Protein AF-A0A7W2Q0W7-F1 (afdb_monomer)

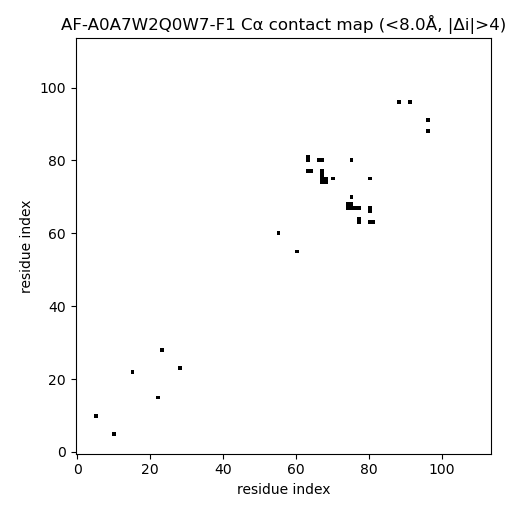Secondary structure (DSSP, 8-state):
---TT--HHHHHHHHHHH-HHHHHHHT--------------------PPPP------HHHHHHHHHHHT--SSS---HHHHHHHHHHHHHHS-HHHHHHHHHHHHHHHHHTT--

Sequence (114 aa):
MALKGLDANSVAARSNAQNPELNAFIGGAAVQGKAPAKKAGRKPNDVKPTKTTFSLTDTVNKDIDRLSLAPRSFKATRSDIVRAGVAVLKAMPEQELVKLLAQIVGADNESDLS

Structure (mmCIF, N/CA/C/O backbone):
data_AF-A0A7W2Q0W7-F1
#
_entry.id   AF-A0A7W2Q0W7-F1
#
loop_
_atom_site.group_PDB
_atom_site.id
_atom_site.type_symbol
_atom_site.label_atom_id
_atom_site.label_alt_id
_atom_site.label_comp_id
_atom_site.label_asym_id
_atom_site.label_entity_id
_atom_site.label_seq_id
_atom_site.pdbx_PDB_ins_code
_atom_site.Cartn_x
_atom_site.Cartn_y
_atom_site.Cartn_z
_atom_site.occupancy
_atom_site.B_iso_or_equiv
_atom_site.auth_seq_id
_atom_site.auth_comp_id
_atom_site.auth_asym_id
_atom_site.auth_atom_id
_atom_site.pdbx_PDB_model_num
ATOM 1 N N . MET A 1 1 ? 51.099 24.405 -43.687 1.00 49.25 1 MET A N 1
ATOM 2 C CA . MET A 1 1 ? 50.302 23.978 -44.857 1.00 49.25 1 MET A CA 1
ATOM 3 C C . MET A 1 1 ? 48.870 23.769 -44.390 1.00 49.25 1 MET A C 1
ATOM 5 O O . MET A 1 1 ? 48.648 22.872 -43.592 1.00 49.25 1 MET A O 1
ATOM 9 N N . ALA A 1 2 ? 47.930 24.634 -44.778 1.00 55.25 2 ALA A N 1
ATOM 10 C CA . ALA A 1 2 ? 46.519 24.491 -44.412 1.00 55.25 2 ALA A CA 1
ATOM 11 C C . ALA A 1 2 ? 45.755 23.854 -45.583 1.00 55.25 2 ALA A C 1
ATOM 13 O O . ALA A 1 2 ? 45.848 24.342 -46.710 1.00 55.25 2 ALA A O 1
ATOM 14 N N . LEU A 1 3 ? 45.033 22.760 -45.320 1.00 60.34 3 LEU A N 1
ATOM 15 C CA . LEU A 1 3 ? 44.187 22.057 -46.289 1.00 60.34 3 LEU A CA 1
ATOM 16 C C . LEU A 1 3 ? 42.969 22.927 -46.631 1.00 60.34 3 LEU A C 1
ATOM 18 O O . LEU A 1 3 ? 41.932 22.874 -45.974 1.00 60.34 3 LEU A O 1
ATOM 22 N N . LYS A 1 4 ? 43.117 23.775 -47.648 1.00 61.88 4 LYS A N 1
ATOM 23 C CA . LYS A 1 4 ? 42.044 24.619 -48.171 1.00 61.88 4 LYS A CA 1
ATOM 24 C C . LYS A 1 4 ? 41.193 23.784 -49.130 1.00 61.88 4 LYS A C 1
ATOM 26 O O . LYS A 1 4 ? 41.629 23.512 -50.242 1.00 61.88 4 LYS A O 1
ATOM 31 N N . GLY A 1 5 ? 40.013 23.352 -48.681 1.00 61.56 5 GLY A N 1
ATOM 32 C CA . GLY A 1 5 ? 39.061 22.629 -49.539 1.00 61.56 5 GLY A CA 1
ATOM 33 C C . GLY A 1 5 ? 38.127 21.617 -48.870 1.00 61.56 5 GLY A C 1
ATOM 34 O O . GLY A 1 5 ? 37.512 20.840 -49.590 1.00 61.56 5 GLY A O 1
ATOM 35 N N . LEU A 1 6 ? 38.021 21.584 -47.537 1.00 62.66 6 LEU A N 1
ATOM 36 C CA . LEU A 1 6 ? 37.049 20.736 -46.836 1.00 62.66 6 LEU A CA 1
ATOM 37 C C . LEU A 1 6 ? 35.975 21.607 -46.167 1.00 62.66 6 LEU A C 1
ATOM 39 O O . LEU A 1 6 ? 35.971 21.813 -44.957 1.00 62.66 6 LEU A O 1
ATOM 43 N N . ASP A 1 7 ? 35.102 22.200 -46.972 1.00 70.31 7 ASP A N 1
ATOM 44 C CA . ASP A 1 7 ? 33.894 22.867 -46.490 1.00 70.31 7 ASP A CA 1
ATOM 45 C C . ASP A 1 7 ? 32.762 21.842 -46.287 1.00 70.31 7 ASP A C 1
ATOM 47 O O . ASP A 1 7 ? 32.639 20.862 -47.019 1.00 70.31 7 ASP A O 1
ATOM 51 N N . ALA A 1 8 ? 31.909 22.051 -45.280 1.00 63.16 8 ALA A N 1
ATOM 52 C CA . ALA A 1 8 ? 30.823 21.121 -44.942 1.00 63.16 8 ALA A CA 1
ATOM 53 C C . ALA A 1 8 ? 29.859 20.858 -46.119 1.00 63.16 8 ALA A C 1
ATOM 55 O O . ALA A 1 8 ? 29.266 19.782 -46.209 1.00 63.16 8 ALA A O 1
ATOM 56 N N . ASN A 1 9 ? 29.752 21.811 -47.051 1.00 63.34 9 ASN A N 1
ATOM 57 C CA . ASN A 1 9 ? 28.930 21.692 -48.250 1.00 63.34 9 ASN A CA 1
ATOM 58 C C . ASN A 1 9 ? 29.508 20.694 -49.265 1.00 63.34 9 ASN A C 1
ATOM 60 O O . ASN A 1 9 ? 28.753 19.914 -49.844 1.00 63.34 9 ASN A O 1
ATOM 64 N N . SER A 1 10 ? 30.831 20.652 -49.456 1.00 65.19 10 SER A N 1
ATOM 65 C CA . SER A 1 10 ? 31.463 19.670 -50.348 1.00 65.19 10 SER A CA 1
ATOM 66 C C . SER A 1 10 ? 31.450 18.246 -49.780 1.00 65.19 10 SER A C 1
ATOM 68 O O . SER A 1 10 ? 31.353 17.280 -50.542 1.00 65.19 10 SER A O 1
ATOM 70 N N . VAL A 1 11 ? 31.456 18.095 -48.450 1.00 63.62 11 VAL A N 1
ATOM 71 C CA . VAL A 1 11 ? 31.266 16.797 -47.777 1.00 63.62 11 VAL A CA 1
ATOM 72 C C . VAL A 1 11 ? 29.824 16.298 -47.940 1.00 63.62 11 VAL A C 1
ATOM 74 O O . VAL A 1 11 ? 29.620 15.139 -48.302 1.00 63.62 11 VAL A O 1
ATOM 77 N N . ALA A 1 12 ? 28.831 17.174 -47.759 1.00 60.94 12 ALA A N 1
ATOM 78 C CA . ALA A 1 12 ? 27.416 16.844 -47.945 1.00 60.94 12 ALA A CA 1
ATOM 79 C C . ALA A 1 12 ? 27.055 16.537 -49.412 1.00 60.94 12 ALA A C 1
ATOM 81 O O . ALA A 1 12 ? 26.233 15.665 -49.685 1.00 60.94 12 ALA A O 1
ATOM 82 N N . ALA A 1 13 ? 27.693 17.208 -50.377 1.00 60.06 13 ALA A N 1
ATOM 83 C CA . ALA A 1 13 ? 27.487 16.931 -51.799 1.00 60.06 13 ALA A CA 1
ATOM 84 C C . ALA A 1 13 ? 28.052 15.560 -52.223 1.00 60.06 13 ALA A C 1
ATOM 86 O O . ALA A 1 13 ? 27.454 14.879 -53.056 1.00 60.06 13 ALA A O 1
ATOM 87 N N . ARG A 1 14 ? 29.177 15.122 -51.632 1.00 60.66 14 ARG A N 1
ATOM 88 C CA . ARG A 1 14 ? 29.773 13.801 -51.908 1.00 60.66 14 ARG A CA 1
ATOM 89 C C . ARG A 1 14 ? 28.957 12.648 -51.326 1.00 60.66 14 ARG A C 1
ATOM 91 O O . ARG A 1 14 ? 28.828 11.623 -51.990 1.00 60.66 14 ARG A O 1
ATOM 98 N N . SER A 1 15 ? 28.385 12.804 -50.130 1.00 58.97 15 SER A N 1
ATOM 99 C CA . SER A 1 15 ? 27.567 11.752 -49.508 1.00 58.97 15 SER A CA 1
ATOM 100 C C . SER A 1 15 ? 26.238 11.529 -50.234 1.00 58.97 15 SER A C 1
ATOM 102 O O . SER A 1 15 ? 25.784 10.392 -50.332 1.00 58.97 15 SER A O 1
ATOM 104 N N . ASN A 1 16 ? 25.647 12.582 -50.804 1.00 54.94 16 ASN A N 1
ATOM 105 C CA . ASN A 1 16 ? 24.336 12.493 -51.449 1.00 54.94 16 ASN A CA 1
ATOM 106 C C . ASN A 1 16 ? 24.375 11.895 -52.869 1.00 54.94 16 ASN A C 1
ATOM 108 O O . ASN A 1 16 ? 23.353 11.433 -53.368 1.00 54.94 16 ASN A O 1
ATOM 112 N N . ALA A 1 17 ? 25.540 11.896 -53.526 1.00 56.97 17 ALA A N 1
ATOM 113 C CA . ALA A 1 17 ? 25.678 11.465 -54.919 1.00 56.97 17 ALA A CA 1
ATOM 114 C C . ALA A 1 17 ? 26.033 9.978 -55.099 1.00 56.97 17 ALA A C 1
ATOM 116 O O . ALA A 1 17 ? 25.932 9.477 -56.216 1.00 56.97 17 ALA A O 1
ATOM 117 N N . GLN A 1 18 ? 26.481 9.271 -54.051 1.00 59.59 18 GLN A N 1
ATOM 118 C CA . GLN A 1 18 ? 27.183 7.996 -54.253 1.00 59.59 18 GLN A CA 1
ATOM 119 C C . GLN A 1 18 ? 26.438 6.719 -53.872 1.00 59.59 18 GLN A C 1
ATOM 121 O O . GLN A 1 18 ? 26.832 5.683 -54.388 1.00 59.59 18 GLN A O 1
ATOM 126 N N . ASN A 1 19 ? 25.377 6.726 -53.056 1.00 60.81 19 ASN A N 1
ATOM 127 C CA . ASN A 1 19 ? 24.669 5.476 -52.740 1.00 60.81 19 ASN A CA 1
ATOM 128 C C . ASN A 1 19 ? 23.194 5.707 -52.368 1.00 60.81 19 ASN A C 1
ATOM 130 O O . ASN A 1 19 ? 22.907 6.088 -51.230 1.00 60.81 19 ASN A O 1
ATOM 134 N N . PRO A 1 20 ? 22.238 5.422 -53.273 1.00 64.88 20 PRO A N 1
ATOM 135 C CA . PRO A 1 20 ? 20.812 5.521 -52.957 1.00 64.88 20 PRO A CA 1
ATOM 136 C C . PRO A 1 20 ? 20.389 4.551 -51.837 1.00 64.88 20 PRO A C 1
ATOM 138 O O . PRO A 1 20 ? 19.464 4.850 -51.083 1.00 64.88 20 PRO A O 1
ATOM 141 N N . GLU A 1 21 ? 21.104 3.435 -51.663 1.00 66.75 21 GLU A N 1
ATOM 142 C CA . GLU A 1 21 ? 20.853 2.462 -50.590 1.00 66.75 21 GLU A CA 1
ATOM 143 C C . GLU A 1 21 ? 21.203 2.996 -49.190 1.00 66.75 21 GLU A C 1
ATOM 145 O O . GLU A 1 21 ? 20.499 2.704 -48.223 1.00 66.75 21 GLU A O 1
ATOM 150 N N . LEU A 1 22 ? 22.238 3.837 -49.062 1.00 61.94 22 LEU A N 1
ATOM 151 C CA . LEU A 1 22 ? 22.626 4.425 -47.772 1.00 61.94 22 LEU A CA 1
ATOM 152 C C . LEU A 1 22 ? 21.608 5.463 -47.294 1.00 61.94 22 LEU A C 1
ATOM 154 O O . LEU A 1 22 ? 21.294 5.512 -46.107 1.00 61.94 22 LEU A O 1
ATOM 158 N N . ASN A 1 23 ? 21.036 6.244 -48.213 1.00 65.06 23 ASN A N 1
ATOM 159 C CA . ASN A 1 23 ? 19.972 7.191 -47.878 1.00 65.06 23 ASN A CA 1
ATOM 160 C C . ASN A 1 23 ? 18.687 6.470 -47.437 1.00 65.06 23 ASN A C 1
ATOM 162 O O . ASN A 1 23 ? 18.018 6.927 -46.510 1.00 65.06 23 ASN A O 1
ATOM 166 N N . ALA A 1 24 ? 18.375 5.313 -48.031 1.00 69.81 24 ALA A N 1
ATOM 167 C CA . ALA A 1 24 ? 17.260 4.469 -47.599 1.00 69.81 24 ALA A CA 1
ATOM 168 C C . ALA A 1 24 ? 17.500 3.821 -46.219 1.00 69.81 24 ALA A C 1
ATOM 170 O O . ALA A 1 24 ? 16.558 3.656 -45.443 1.00 69.81 24 ALA A O 1
ATOM 171 N N . PHE A 1 25 ? 18.754 3.493 -45.888 1.00 64.38 25 PHE A N 1
ATOM 172 C CA . PHE A 1 25 ? 19.139 2.976 -44.572 1.00 64.38 25 PHE A CA 1
ATOM 173 C C . PHE A 1 25 ? 19.091 4.058 -43.478 1.00 64.38 25 PHE A C 1
ATOM 175 O O . PHE A 1 25 ? 18.481 3.847 -42.431 1.00 64.38 25 PHE A O 1
ATOM 182 N N . ILE A 1 26 ? 19.676 5.237 -43.728 1.00 69.00 26 ILE A N 1
ATOM 183 C CA . ILE A 1 26 ? 19.711 6.361 -42.771 1.00 69.00 26 ILE A CA 1
ATOM 184 C C . ILE A 1 26 ? 18.311 6.948 -42.546 1.00 69.00 26 ILE A C 1
ATOM 186 O O . ILE A 1 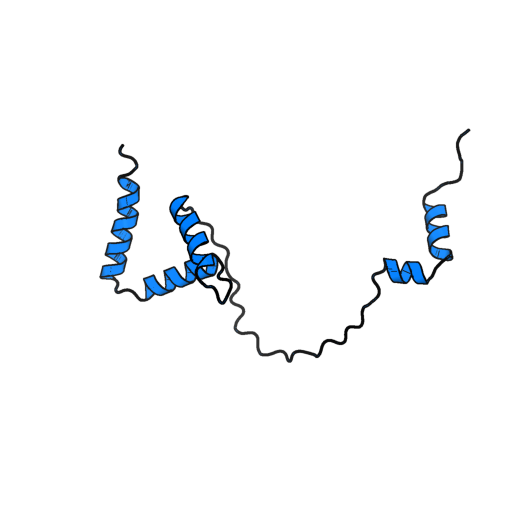26 ? 17.978 7.334 -41.428 1.00 69.00 26 ILE A O 1
ATOM 190 N N . GLY A 1 27 ? 17.470 6.973 -43.583 1.00 69.62 27 GLY A N 1
ATOM 191 C CA . GLY A 1 27 ? 16.091 7.462 -43.508 1.00 69.62 27 GLY A CA 1
ATOM 192 C C . GLY A 1 27 ? 15.131 6.571 -42.716 1.00 69.62 27 GLY A C 1
ATOM 193 O O . GLY A 1 27 ? 13.955 6.910 -42.619 1.00 69.62 27 GLY A O 1
ATOM 194 N N . GLY A 1 28 ? 15.610 5.453 -42.158 1.00 60.38 28 GLY A N 1
ATOM 195 C CA . GLY A 1 28 ? 14.774 4.472 -41.481 1.00 60.38 28 GLY A CA 1
ATOM 196 C C . GLY A 1 28 ? 13.849 3.797 -42.485 1.00 60.38 28 GLY A C 1
ATOM 197 O O . GLY A 1 28 ? 12.711 4.221 -42.677 1.00 60.38 28 GLY A O 1
ATOM 198 N N . ALA A 1 29 ? 14.344 2.747 -43.142 1.00 57.34 29 ALA A N 1
ATOM 199 C CA . ALA A 1 29 ? 13.557 1.932 -44.059 1.00 57.34 29 ALA A CA 1
ATOM 200 C C . ALA A 1 29 ? 12.164 1.633 -43.472 1.00 57.34 29 ALA A C 1
ATOM 202 O O . ALA A 1 29 ? 12.040 1.127 -42.354 1.00 57.34 29 ALA A O 1
ATOM 203 N N . ALA A 1 30 ? 11.109 1.955 -44.228 1.00 60.06 30 ALA A N 1
ATOM 204 C CA . ALA A 1 30 ? 9.739 1.656 -43.845 1.00 60.06 30 ALA A CA 1
ATOM 205 C C . ALA A 1 30 ? 9.557 0.134 -43.812 1.00 60.06 30 ALA A C 1
ATOM 207 O O . ALA A 1 30 ? 9.294 -0.502 -44.833 1.00 60.06 30 ALA A O 1
ATOM 208 N N . VAL A 1 31 ? 9.715 -0.461 -42.630 1.00 60.78 31 VAL A N 1
ATOM 209 C CA . VAL A 1 31 ? 9.393 -1.865 -42.392 1.00 60.78 31 VAL A CA 1
ATOM 210 C C . VAL A 1 31 ? 7.884 -1.999 -42.571 1.00 60.78 31 VAL A C 1
ATOM 212 O O . VAL A 1 31 ? 7.107 -1.694 -41.666 1.00 60.78 31 VAL A O 1
ATOM 215 N N . GLN A 1 32 ? 7.452 -2.422 -43.760 1.00 56.03 32 GLN A N 1
ATOM 216 C CA . GLN A 1 32 ? 6.063 -2.783 -44.036 1.00 56.03 32 GLN A CA 1
ATOM 217 C C . GLN A 1 32 ? 5.722 -4.092 -43.309 1.00 56.03 32 GLN A C 1
ATOM 219 O O . GLN A 1 32 ? 5.513 -5.144 -43.907 1.00 56.03 32 GLN A O 1
ATOM 224 N N . GLY A 1 33 ? 5.654 -4.029 -41.982 1.00 51.03 33 GLY A N 1
ATOM 225 C CA . GLY A 1 33 ? 4.987 -5.028 -41.166 1.00 51.03 33 GLY A CA 1
ATOM 226 C C . GLY A 1 33 ? 3.486 -4.792 -41.259 1.00 51.03 33 GLY A C 1
ATOM 227 O O . GLY A 1 33 ? 2.943 -3.940 -40.558 1.00 51.03 33 GLY A O 1
ATOM 228 N N . LYS A 1 34 ? 2.797 -5.528 -42.134 1.00 50.06 34 LYS A N 1
ATOM 229 C CA . LYS A 1 34 ? 1.330 -5.535 -42.209 1.00 50.06 34 LYS A CA 1
ATOM 230 C C . LYS A 1 34 ? 0.763 -6.177 -40.935 1.00 50.06 34 LYS A C 1
ATOM 232 O O . LYS A 1 34 ? 0.479 -7.370 -40.905 1.00 50.06 34 LYS A O 1
ATOM 237 N N . ALA A 1 35 ? 0.614 -5.395 -39.869 1.00 58.25 35 ALA A N 1
ATOM 238 C CA . ALA A 1 35 ? -0.116 -5.819 -38.680 1.00 58.25 35 ALA A CA 1
ATOM 239 C C . ALA A 1 35 ? -1.630 -5.819 -38.981 1.00 58.25 35 ALA A C 1
ATOM 241 O O . ALA A 1 35 ? -2.129 -4.862 -39.583 1.00 58.25 35 ALA A O 1
ATOM 242 N N . PRO A 1 36 ? -2.389 -6.860 -38.591 1.00 51.38 36 PRO A N 1
ATOM 243 C CA . PRO A 1 36 ? -3.826 -6.894 -38.827 1.00 51.38 36 PRO A CA 1
ATOM 244 C C . PRO A 1 36 ? -4.519 -5.784 -38.029 1.00 51.38 36 PRO A C 1
ATOM 246 O O . PRO A 1 36 ? -4.271 -5.599 -36.835 1.00 51.38 36 PRO A O 1
ATOM 249 N N . ALA A 1 37 ? -5.402 -5.048 -38.704 1.00 57.62 37 ALA A N 1
ATOM 250 C CA . ALA A 1 37 ? -6.195 -3.976 -38.123 1.00 57.62 37 ALA A CA 1
ATOM 251 C C . ALA A 1 37 ? -7.037 -4.506 -36.950 1.00 57.62 37 ALA A C 1
ATOM 253 O O . ALA A 1 37 ? -8.025 -5.220 -37.139 1.00 57.62 37 ALA A O 1
ATOM 254 N N . LYS A 1 38 ? -6.654 -4.151 -35.718 1.00 56.66 38 LYS A N 1
ATOM 255 C CA . LYS A 1 38 ? -7.498 -4.376 -34.544 1.00 56.66 38 LYS A CA 1
ATOM 256 C C . LYS A 1 38 ? -8.717 -3.464 -34.668 1.00 56.66 38 LYS A C 1
ATOM 258 O O . LYS A 1 38 ? -8.587 -2.242 -34.653 1.00 56.66 38 LYS A O 1
ATOM 263 N N . LYS A 1 39 ? -9.896 -4.075 -34.820 1.00 54.19 39 LYS A N 1
ATOM 264 C CA . LYS A 1 39 ? -11.198 -3.399 -34.813 1.00 54.19 39 LYS A CA 1
ATOM 265 C C . LYS A 1 39 ? -11.273 -2.484 -33.589 1.00 54.19 39 LYS A C 1
ATOM 267 O O . LYS A 1 39 ? -11.059 -2.942 -32.467 1.00 54.19 39 LYS A O 1
ATOM 272 N N . ALA A 1 40 ? -11.552 -1.204 -33.819 1.00 57.12 40 ALA A N 1
ATOM 273 C CA . ALA A 1 40 ? -11.723 -0.202 -32.777 1.00 57.12 40 ALA A CA 1
ATOM 274 C C . ALA A 1 40 ? -12.977 -0.529 -31.952 1.00 57.12 40 ALA A C 1
ATOM 276 O O . ALA A 1 40 ? -14.082 -0.086 -32.257 1.00 57.12 40 ALA A O 1
ATOM 277 N N . GLY A 1 41 ? -12.807 -1.351 -30.916 1.00 56.62 41 GLY A N 1
ATOM 278 C CA . GLY A 1 41 ? -13.782 -1.472 -29.844 1.00 56.62 41 GLY A CA 1
ATOM 279 C C . GLY A 1 41 ? -13.943 -0.110 -29.174 1.00 56.62 41 GLY A C 1
ATOM 280 O O . GLY A 1 41 ? -12.957 0.578 -28.909 1.00 56.62 41 GLY A O 1
ATOM 281 N N . ARG A 1 42 ? -15.197 0.291 -28.955 1.00 57.97 42 ARG A N 1
ATOM 282 C CA . ARG A 1 42 ? -15.610 1.494 -28.225 1.00 57.97 42 ARG A CA 1
ATOM 283 C C . ARG A 1 42 ? -14.708 1.699 -27.005 1.00 57.97 42 ARG A C 1
ATOM 285 O O . ARG A 1 42 ? -14.705 0.857 -26.109 1.00 57.97 42 ARG A O 1
ATOM 292 N N . LYS A 1 43 ? -13.937 2.793 -26.986 1.00 60.62 43 LYS A N 1
ATOM 293 C CA . LYS A 1 43 ? -13.099 3.138 -25.834 1.00 60.62 43 LYS A CA 1
ATOM 294 C C . LYS A 1 43 ? -14.025 3.273 -24.617 1.00 60.62 43 LYS A C 1
ATOM 296 O O . LYS A 1 43 ? -14.951 4.086 -24.689 1.00 60.62 43 LYS A O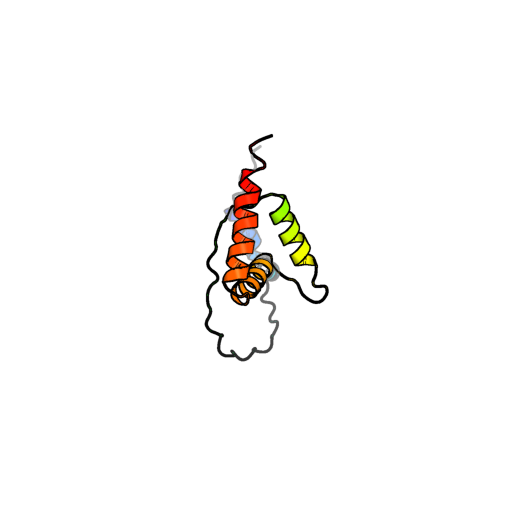 1
ATOM 301 N N . PRO A 1 44 ? -13.858 2.479 -23.544 1.00 60.19 44 PRO A N 1
ATOM 302 C CA . PRO A 1 44 ? -14.548 2.771 -22.295 1.00 60.19 44 PRO A CA 1
ATOM 303 C C . PRO A 1 44 ? -14.152 4.193 -21.888 1.00 60.19 44 PRO A C 1
ATOM 305 O O . PRO A 1 44 ? -13.005 4.571 -22.121 1.00 60.19 44 PRO A O 1
ATOM 308 N N . ASN A 1 45 ? -15.112 4.981 -21.386 1.00 59.97 45 ASN A N 1
ATOM 309 C CA . ASN A 1 45 ? -14.920 6.377 -20.976 1.00 59.97 45 ASN A CA 1
ATOM 310 C C . ASN A 1 45 ? -13.515 6.576 -20.400 1.00 59.97 45 ASN A C 1
ATOM 312 O O . ASN A 1 45 ? -13.187 6.008 -19.358 1.00 59.97 45 ASN A O 1
ATOM 316 N N . ASP A 1 46 ? -12.688 7.321 -21.132 1.00 61.88 46 ASP A N 1
ATOM 317 C CA . ASP A 1 46 ? -11.264 7.516 -20.867 1.00 61.88 46 ASP A CA 1
ATOM 318 C C . ASP A 1 46 ? -11.147 8.471 -19.666 1.00 61.88 46 ASP A C 1
ATOM 320 O O . ASP A 1 46 ? -10.882 9.667 -19.804 1.00 61.88 46 ASP A O 1
ATOM 324 N N . VAL A 1 47 ? -11.482 7.976 -18.468 1.00 75.56 47 VAL A N 1
ATOM 325 C CA . VAL A 1 47 ? -11.306 8.713 -17.217 1.00 75.56 47 VAL A CA 1
ATOM 326 C C . VAL A 1 47 ? -9.804 8.827 -17.014 1.00 75.56 47 VAL A C 1
ATOM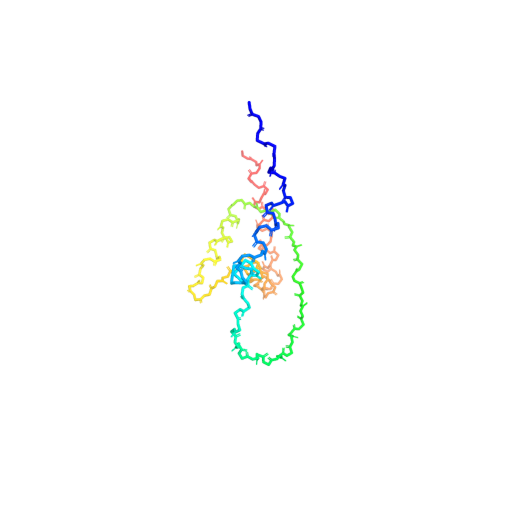 328 O O . VAL A 1 47 ? -9.154 7.917 -16.495 1.00 75.56 47 VAL A O 1
ATOM 331 N N . LYS A 1 48 ? -9.239 9.938 -17.494 1.00 82.75 48 LYS A N 1
ATOM 332 C CA . LYS A 1 48 ? -7.820 10.231 -17.327 1.00 82.75 48 LYS A CA 1
ATOM 333 C C . LYS A 1 48 ? -7.495 10.234 -15.833 1.00 82.75 48 LYS A C 1
ATOM 335 O O . LYS A 1 48 ? -8.135 10.974 -15.085 1.00 82.75 48 LYS A O 1
ATOM 340 N N . PRO A 1 49 ? -6.507 9.444 -15.387 1.00 80.12 49 PRO A N 1
ATOM 341 C CA . PRO A 1 49 ? -6.094 9.468 -13.997 1.00 80.12 49 PRO A CA 1
ATOM 342 C C . PRO A 1 49 ? -5.478 10.833 -13.674 1.00 80.12 49 PRO A C 1
ATOM 344 O O . PRO A 1 49 ? -4.520 11.266 -14.320 1.00 80.12 49 PRO A O 1
ATOM 347 N N . THR A 1 50 ? -6.022 11.505 -12.663 1.00 89.62 50 THR A N 1
ATOM 348 C CA . THR A 1 50 ? -5.413 12.707 -12.088 1.00 89.62 50 THR A CA 1
ATOM 349 C C . THR A 1 50 ? -4.206 12.297 -11.251 1.00 89.62 50 THR A C 1
ATOM 351 O O . THR A 1 50 ? -4.274 11.348 -10.471 1.00 89.62 50 THR A O 1
ATOM 354 N N . LYS A 1 51 ? -3.083 13.003 -11.418 1.00 89.12 51 LYS A N 1
ATOM 355 C CA . LYS A 1 51 ? -1.898 12.805 -10.580 1.00 89.12 51 LYS A CA 1
ATOM 356 C C . LYS A 1 51 ? -2.117 13.509 -9.244 1.00 89.12 51 LYS A C 1
ATOM 358 O O . LYS A 1 51 ? -2.382 14.707 -9.230 1.00 89.12 51 LYS A O 1
ATOM 363 N N . THR A 1 52 ? -1.964 12.776 -8.149 1.00 88.88 52 THR A N 1
ATOM 364 C CA . THR A 1 52 ? -2.066 13.307 -6.786 1.00 88.88 52 THR A CA 1
ATOM 365 C C . THR A 1 52 ? -0.755 13.052 -6.055 1.00 88.88 52 THR A C 1
ATOM 367 O O . THR A 1 52 ? -0.182 11.970 -6.173 1.00 88.88 52 THR A O 1
ATOM 370 N N . THR A 1 53 ? -0.282 14.049 -5.312 1.00 91.50 53 THR A N 1
ATOM 371 C CA . THR A 1 53 ? 0.914 13.971 -4.465 1.00 91.50 53 THR A CA 1
ATOM 372 C C . THR A 1 53 ? 0.499 14.036 -3.003 1.00 91.50 53 THR A C 1
ATOM 374 O O . THR A 1 53 ? -0.297 14.897 -2.635 1.00 91.50 53 THR A O 1
ATOM 377 N N . PHE A 1 54 ? 1.040 13.146 -2.178 1.00 90.31 54 PHE A N 1
ATOM 378 C CA . PHE A 1 54 ? 0.840 13.140 -0.733 1.00 90.31 54 PHE A CA 1
ATOM 379 C C . PHE A 1 54 ? 2.110 12.640 -0.051 1.00 90.31 54 PHE A C 1
ATOM 381 O O . PHE A 1 54 ? 2.897 11.902 -0.648 1.00 90.31 54 PHE A O 1
ATOM 388 N N . SER A 1 55 ? 2.311 13.079 1.184 1.00 91.62 55 SER A N 1
ATOM 389 C CA . SER A 1 55 ? 3.443 12.661 2.001 1.00 91.62 55 SER A CA 1
ATOM 390 C C . SER A 1 55 ? 3.126 11.338 2.686 1.00 91.62 55 SER A C 1
ATOM 392 O O . SER A 1 55 ? 1.997 11.107 3.112 1.00 91.62 55 SER A O 1
ATOM 394 N N . LEU A 1 56 ? 4.131 10.474 2.778 1.00 91.06 56 LEU A N 1
ATOM 395 C CA . LEU A 1 56 ? 4.065 9.183 3.450 1.00 91.06 56 LEU A CA 1
ATOM 396 C C . LEU A 1 56 ? 5.328 8.990 4.278 1.00 91.06 56 LEU A C 1
ATOM 398 O O . LEU A 1 56 ? 6.406 9.429 3.871 1.00 91.06 56 LEU A O 1
ATOM 402 N N . THR A 1 57 ? 5.205 8.271 5.388 1.00 93.31 57 THR A N 1
ATOM 403 C CA . THR A 1 57 ? 6.364 7.749 6.110 1.00 93.31 57 THR A CA 1
ATOM 404 C C . THR A 1 57 ? 7.113 6.726 5.245 1.00 93.31 57 THR A C 1
ATOM 406 O O . THR A 1 57 ? 6.549 6.093 4.344 1.00 93.31 57 THR A O 1
ATOM 409 N N . ASP A 1 58 ? 8.414 6.556 5.498 1.00 93.31 58 ASP A N 1
ATOM 410 C CA . ASP A 1 58 ? 9.254 5.611 4.746 1.00 93.31 58 ASP A CA 1
ATOM 411 C C . ASP A 1 58 ? 8.764 4.158 4.895 1.00 93.31 58 ASP A C 1
ATOM 413 O O . ASP A 1 58 ? 8.807 3.368 3.951 1.00 93.31 58 ASP A O 1
ATOM 417 N N . THR A 1 59 ? 8.214 3.818 6.064 1.00 94.12 59 THR A N 1
ATOM 418 C CA . THR A 1 59 ? 7.611 2.508 6.339 1.00 94.12 59 THR A CA 1
ATOM 419 C C . THR A 1 59 ? 6.425 2.236 5.415 1.00 94.12 59 THR A C 1
ATOM 421 O O . THR A 1 59 ? 6.438 1.246 4.682 1.00 94.12 59 THR A O 1
ATOM 424 N N . VAL A 1 60 ? 5.459 3.158 5.349 1.00 94.44 60 VAL A N 1
ATOM 425 C CA . VAL A 1 60 ? 4.272 3.019 4.490 1.00 94.44 60 VAL A CA 1
ATOM 426 C C . VAL A 1 60 ? 4.657 2.989 3.009 1.00 94.44 60 VAL A C 1
ATOM 428 O O . VAL A 1 60 ? 4.092 2.213 2.237 1.00 94.44 60 VAL A O 1
ATOM 431 N N . ASN A 1 61 ? 5.659 3.771 2.596 1.00 94.69 61 ASN A N 1
ATOM 432 C CA . ASN A 1 61 ? 6.180 3.716 1.229 1.00 94.69 61 ASN A CA 1
ATOM 433 C C . ASN A 1 61 ? 6.704 2.321 0.858 1.00 94.69 61 ASN A C 1
ATOM 435 O O . ASN A 1 61 ? 6.333 1.790 -0.192 1.00 94.69 61 ASN A O 1
ATOM 439 N N . LYS A 1 62 ? 7.523 1.713 1.724 1.00 96.38 62 LYS A N 1
ATOM 440 C CA . LYS A 1 62 ? 8.060 0.360 1.510 1.00 96.38 62 LYS A CA 1
ATOM 441 C C . LYS A 1 62 ? 6.964 -0.697 1.503 1.00 96.38 62 LYS A C 1
ATOM 443 O O . LYS A 1 62 ? 7.041 -1.641 0.717 1.00 96.38 62 LYS A O 1
ATOM 448 N N . ASP A 1 63 ? 5.943 -0.548 2.339 1.00 96.31 63 ASP A N 1
ATOM 449 C CA . ASP A 1 63 ? 4.832 -1.496 2.382 1.00 96.31 63 ASP A CA 1
ATOM 450 C C . ASP A 1 63 ? 3.977 -1.433 1.112 1.00 96.31 63 ASP A C 1
ATOM 452 O O . ASP A 1 63 ? 3.623 -2.480 0.568 1.00 96.31 63 ASP A O 1
ATOM 456 N N . ILE A 1 64 ? 3.742 -0.242 0.548 1.00 96.19 64 ILE A N 1
ATOM 457 C CA . ILE A 1 64 ? 3.101 -0.106 -0.772 1.00 96.19 64 ILE A CA 1
ATOM 458 C C . ILE A 1 64 ? 3.920 -0.826 -1.852 1.00 96.19 64 ILE A C 1
ATOM 460 O O . ILE A 1 64 ? 3.354 -1.548 -2.679 1.00 96.19 64 ILE A O 1
ATOM 464 N N . ASP A 1 65 ? 5.243 -0.657 -1.848 1.00 94.75 65 ASP A N 1
ATOM 465 C CA . ASP A 1 65 ? 6.115 -1.307 -2.828 1.00 94.75 65 ASP A CA 1
ATOM 466 C C . ASP A 1 65 ? 6.092 -2.838 -2.664 1.00 94.75 65 ASP A C 1
ATOM 468 O O . ASP A 1 65 ? 5.957 -3.560 -3.653 1.00 94.75 65 ASP A O 1
ATOM 472 N N . ARG A 1 66 ? 6.108 -3.356 -1.430 1.00 96.06 66 ARG A N 1
ATOM 473 C CA . ARG A 1 66 ? 5.961 -4.796 -1.147 1.00 96.06 66 ARG A CA 1
ATOM 474 C C . ARG A 1 66 ? 4.622 -5.351 -1.629 1.00 96.06 66 ARG A C 1
ATOM 476 O O . ARG A 1 66 ? 4.596 -6.395 -2.277 1.00 96.06 66 ARG A O 1
ATOM 483 N N . LEU A 1 67 ? 3.522 -4.649 -1.357 1.00 96.19 67 LEU A N 1
ATOM 484 C CA . LEU A 1 67 ? 2.182 -5.051 -1.794 1.00 96.19 67 LEU A CA 1
ATOM 485 C C . LEU A 1 67 ? 2.071 -5.103 -3.321 1.00 96.19 67 LEU A C 1
ATOM 487 O O . LEU A 1 67 ? 1.410 -5.990 -3.858 1.00 96.19 67 LEU A O 1
ATOM 491 N N . SER A 1 68 ? 2.763 -4.209 -4.032 1.00 95.56 68 SER A N 1
ATOM 492 C CA . SER A 1 68 ? 2.795 -4.218 -5.501 1.00 95.56 68 SER A CA 1
ATOM 493 C C . SER A 1 68 ? 3.424 -5.488 -6.096 1.00 95.56 68 SER A C 1
ATOM 495 O O . SER A 1 68 ? 3.096 -5.870 -7.219 1.00 95.56 68 SER A O 1
ATOM 497 N N . LEU A 1 69 ? 4.280 -6.169 -5.326 1.00 95.44 69 LEU A N 1
ATOM 498 C CA . LEU A 1 69 ? 4.964 -7.405 -5.711 1.00 95.44 69 LEU A CA 1
ATOM 499 C C . LEU A 1 69 ? 4.228 -8.678 -5.260 1.00 95.44 69 LEU A C 1
ATOM 501 O O . LEU A 1 69 ? 4.646 -9.778 -5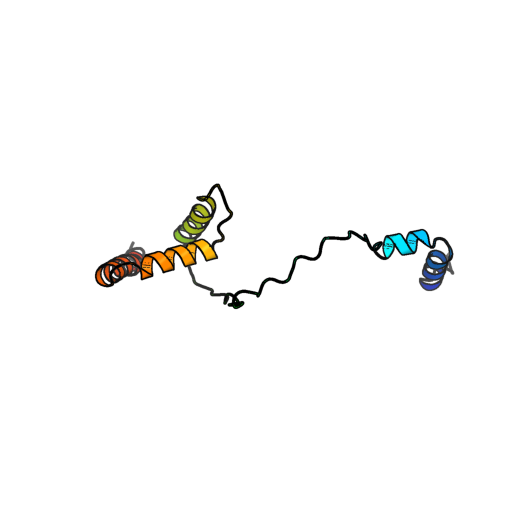.617 1.00 95.44 69 LEU A O 1
ATOM 505 N N . ALA A 1 70 ? 3.153 -8.559 -4.474 1.00 94.44 70 ALA A N 1
ATOM 506 C CA . ALA A 1 70 ? 2.416 -9.715 -3.962 1.00 94.44 70 ALA A CA 1
ATOM 507 C C . ALA A 1 70 ? 1.744 -10.560 -5.070 1.00 94.44 70 ALA A C 1
ATOM 509 O O . ALA A 1 70 ? 1.815 -11.794 -5.001 1.00 94.44 70 ALA A O 1
ATOM 510 N N . PRO A 1 71 ? 1.111 -9.967 -6.105 1.00 93.81 71 PRO A N 1
ATOM 511 C CA . PRO A 1 71 ? 0.512 -10.744 -7.182 1.00 93.81 71 PRO A CA 1
ATOM 512 C C . PRO A 1 71 ? 1.590 -11.365 -8.077 1.00 93.81 71 PRO A C 1
ATOM 514 O O . PRO A 1 71 ? 2.397 -10.670 -8.686 1.00 93.81 71 PRO A O 1
ATOM 517 N N . ARG A 1 72 ? 1.574 -12.695 -8.207 1.00 93.88 72 ARG A N 1
ATOM 518 C CA . ARG A 1 72 ? 2.506 -13.426 -9.089 1.00 93.88 72 ARG A CA 1
ATOM 519 C C . ARG A 1 72 ? 2.030 -13.522 -10.541 1.00 93.88 72 ARG A C 1
ATOM 521 O O . ARG A 1 72 ? 2.809 -13.880 -11.416 1.00 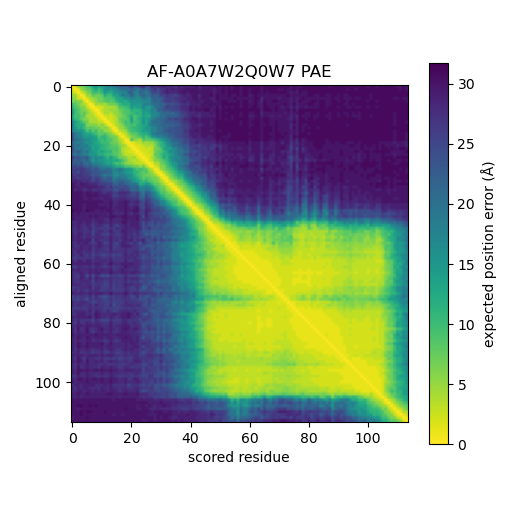93.88 72 ARG A O 1
ATOM 528 N N . SER A 1 73 ? 0.750 -13.253 -10.790 1.00 95.19 73 SER A N 1
ATOM 529 C CA . SER A 1 73 ? 0.096 -13.447 -12.090 1.00 95.19 73 SER A CA 1
ATOM 530 C C . SER A 1 73 ? 0.007 -12.178 -12.936 1.00 95.19 73 SER A C 1
ATOM 532 O O . SER A 1 73 ? -0.132 -12.268 -14.154 1.00 95.19 73 SER A O 1
ATOM 534 N N . PHE A 1 74 ? 0.076 -10.999 -12.321 1.00 93.00 74 PHE A N 1
ATOM 535 C CA . PHE A 1 74 ? 0.012 -9.720 -13.019 1.00 93.00 74 PHE A CA 1
ATOM 536 C C . PHE A 1 74 ? 0.825 -8.661 -12.284 1.00 93.00 74 PHE A C 1
ATOM 538 O O . PHE A 1 74 ? 1.117 -8.783 -11.098 1.00 93.00 74 PHE A O 1
ATOM 545 N N . LYS A 1 75 ? 1.166 -7.588 -12.996 1.00 94.38 75 LYS A N 1
ATOM 546 C CA . LYS A 1 75 ? 1.860 -6.443 -12.415 1.00 94.38 75 LYS A CA 1
ATOM 547 C C . LYS A 1 75 ? 0.846 -5.466 -11.823 1.00 94.38 75 LYS A C 1
ATOM 549 O O . LYS A 1 75 ? 0.085 -4.864 -12.577 1.00 94.38 75 LYS A O 1
ATOM 554 N N . ALA A 1 76 ? 0.870 -5.281 -10.507 1.00 96.06 76 ALA A N 1
ATOM 555 C CA . ALA A 1 76 ? 0.141 -4.208 -9.840 1.00 96.06 76 ALA A CA 1
ATOM 556 C C . ALA A 1 76 ? 1.029 -2.961 -9.737 1.00 96.06 76 ALA A C 1
ATOM 558 O O . ALA A 1 76 ? 2.201 -3.040 -9.376 1.00 96.06 76 ALA A O 1
ATOM 559 N N . THR A 1 77 ? 0.486 -1.793 -10.071 1.00 95.00 77 THR A N 1
ATOM 560 C CA . THR A 1 77 ? 1.170 -0.512 -9.858 1.00 95.00 77 THR A CA 1
ATOM 561 C C . THR A 1 77 ? 0.875 0.031 -8.463 1.00 95.00 77 THR A C 1
ATOM 563 O O . THR A 1 77 ? -0.121 -0.333 -7.841 1.00 95.00 77 THR A O 1
ATOM 566 N N . ARG A 1 78 ? 1.689 0.976 -7.976 1.00 94.19 78 ARG A N 1
ATOM 567 C CA . ARG A 1 78 ? 1.420 1.668 -6.700 1.00 94.19 78 ARG A CA 1
ATOM 568 C C . ARG A 1 78 ? 0.031 2.315 -6.681 1.00 94.19 78 ARG A C 1
ATOM 570 O O . ARG A 1 78 ? -0.677 2.228 -5.684 1.00 94.19 78 ARG A O 1
ATOM 577 N N . SER A 1 79 ? -0.395 2.901 -7.802 1.00 94.44 79 SER A N 1
ATOM 578 C CA . SER A 1 79 ? -1.744 3.457 -7.944 1.00 94.44 79 SER A CA 1
ATOM 579 C C . SER A 1 79 ? -2.841 2.391 -7.844 1.00 94.44 79 SER A C 1
ATOM 581 O O . SER A 1 79 ? -3.921 2.695 -7.349 1.00 94.44 79 SER A O 1
ATOM 583 N N . ASP A 1 80 ? -2.594 1.150 -8.273 1.00 95.06 80 ASP A N 1
ATOM 584 C CA . ASP A 1 80 ? -3.547 0.044 -8.091 1.00 95.06 80 ASP A CA 1
ATOM 585 C C . ASP A 1 80 ? -3.682 -0.347 -6.624 1.00 95.06 80 ASP A C 1
ATOM 587 O O . ASP A 1 80 ? -4.801 -0.516 -6.149 1.00 95.06 80 ASP A O 1
ATOM 591 N N . ILE A 1 81 ? -2.563 -0.414 -5.897 1.00 96.31 81 ILE A N 1
ATOM 592 C CA . ILE A 1 81 ? -2.556 -0.718 -4.460 1.00 96.31 81 ILE A CA 1
ATOM 593 C C . ILE A 1 81 ? -3.345 0.335 -3.680 1.00 96.31 81 ILE A C 1
ATOM 595 O O . ILE A 1 81 ? -4.220 -0.012 -2.889 1.00 96.31 81 ILE A O 1
ATOM 599 N N . VAL A 1 82 ? -3.111 1.621 -3.959 1.00 95.38 82 VAL A N 1
ATOM 600 C CA . VAL A 1 82 ? -3.859 2.712 -3.315 1.00 95.38 82 VAL A CA 1
ATOM 601 C C . VAL A 1 82 ? -5.350 2.630 -3.658 1.00 95.38 82 VAL A C 1
ATOM 603 O O . VAL A 1 82 ? -6.188 2.734 -2.766 1.00 95.38 82 VAL A O 1
ATOM 606 N N . ARG A 1 83 ? -5.711 2.381 -4.927 1.00 94.75 83 ARG A N 1
ATOM 607 C CA . ARG A 1 83 ? -7.120 2.217 -5.330 1.00 94.75 83 ARG A CA 1
ATOM 608 C C . ARG A 1 83 ? -7.790 1.025 -4.649 1.00 94.75 83 ARG A C 1
ATOM 610 O O . ARG A 1 83 ? -8.939 1.150 -4.235 1.00 94.75 83 ARG A O 1
ATOM 617 N N . ALA A 1 84 ? -7.089 -0.099 -4.517 1.00 96.44 84 ALA A N 1
ATOM 618 C CA . ALA A 1 84 ? -7.584 -1.272 -3.805 1.00 96.44 84 ALA A CA 1
ATOM 619 C C . ALA A 1 84 ? -7.807 -0.964 -2.317 1.00 96.44 84 ALA A C 1
ATOM 621 O O . ALA A 1 84 ? -8.876 -1.264 -1.794 1.00 96.44 84 ALA A O 1
ATOM 622 N N . GLY A 1 85 ? -6.856 -0.284 -1.666 1.00 95.75 85 GLY A N 1
ATOM 623 C CA . GLY A 1 85 ? -7.002 0.171 -0.282 1.00 95.75 85 GLY A CA 1
ATOM 624 C C . GLY A 1 85 ? -8.227 1.068 -0.092 1.00 95.75 85 GLY A C 1
ATOM 625 O O . GLY A 1 85 ? -9.058 0.804 0.771 1.00 95.75 85 GLY A O 1
ATOM 626 N N . VAL A 1 86 ? -8.411 2.071 -0.957 1.00 95.81 86 VAL A N 1
ATOM 627 C CA . VAL A 1 86 ? -9.589 2.957 -0.9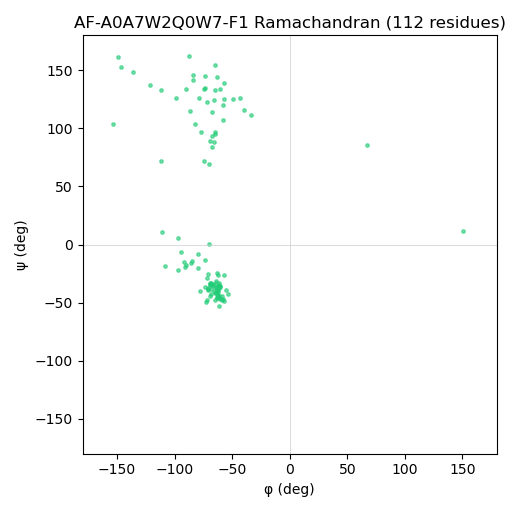11 1.00 95.81 86 VAL A CA 1
ATOM 628 C C . VAL A 1 86 ? -10.893 2.185 -1.137 1.00 95.81 86 VAL A C 1
ATOM 630 O O . VAL A 1 86 ? -11.889 2.462 -0.471 1.00 95.81 86 VAL A O 1
ATOM 633 N N . ALA A 1 87 ? -10.908 1.206 -2.046 1.00 96.81 87 ALA A N 1
ATOM 634 C CA . ALA A 1 87 ? -12.088 0.378 -2.288 1.00 96.81 87 ALA A CA 1
ATOM 635 C C . ALA A 1 87 ? -12.484 -0.441 -1.049 1.0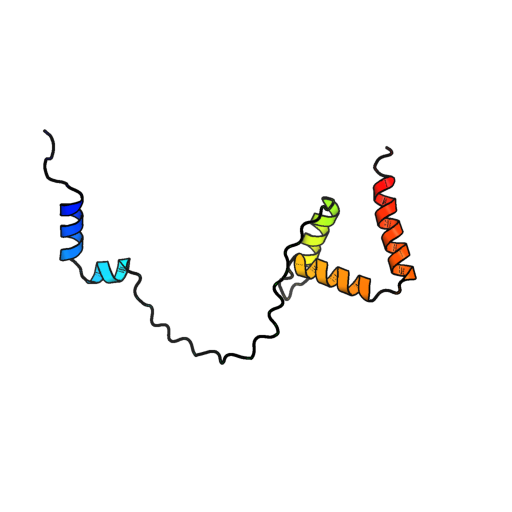0 96.81 87 ALA A C 1
ATOM 637 O O . ALA A 1 87 ? -13.669 -0.518 -0.730 1.00 96.81 87 ALA A O 1
ATOM 638 N N . VAL A 1 88 ? -11.501 -0.994 -0.331 1.00 96.88 88 VAL A N 1
ATOM 639 C CA . VAL A 1 88 ? -11.722 -1.720 0.929 1.00 96.88 88 VAL A CA 1
ATOM 640 C C . VAL A 1 88 ? -12.250 -0.780 2.011 1.00 96.88 88 VAL A C 1
ATOM 642 O O . VAL A 1 88 ? -13.269 -1.080 2.628 1.00 96.88 88 VAL A O 1
ATOM 645 N N . LEU A 1 89 ? -11.625 0.387 2.192 1.00 96.00 89 LEU A N 1
ATOM 646 C CA . LEU A 1 89 ? -12.058 1.376 3.186 1.00 96.00 89 LEU A CA 1
ATOM 647 C C . LEU A 1 89 ? -13.487 1.872 2.929 1.00 96.00 89 LEU A C 1
ATOM 649 O O . LEU A 1 89 ? -14.244 2.086 3.868 1.00 96.00 89 LEU A O 1
ATOM 653 N N . LYS A 1 90 ? -13.887 2.011 1.661 1.00 96.06 90 LYS A N 1
ATOM 654 C CA . LYS A 1 90 ? -15.249 2.416 1.286 1.00 96.06 90 LYS A CA 1
ATOM 655 C C . LYS A 1 90 ? -16.302 1.332 1.555 1.00 96.06 90 LYS A C 1
ATOM 657 O O . LYS A 1 90 ? -17.477 1.658 1.689 1.00 96.06 90 LYS A O 1
ATOM 662 N N . ALA A 1 91 ? -15.903 0.062 1.579 1.00 96.19 91 ALA A N 1
ATOM 663 C CA . ALA A 1 91 ? -16.801 -1.059 1.852 1.00 96.19 91 ALA A CA 1
ATOM 664 C C . ALA A 1 91 ? -16.994 -1.325 3.359 1.00 96.19 91 ALA A C 1
ATOM 666 O O . ALA A 1 91 ? -17.909 -2.056 3.734 1.00 96.19 91 ALA A O 1
ATOM 667 N N . MET A 1 92 ? -16.140 -0.751 4.208 1.00 95.31 92 MET A N 1
ATOM 668 C CA . MET A 1 92 ? -16.179 -0.897 5.663 1.00 95.31 92 MET A CA 1
ATOM 669 C C . MET A 1 92 ? -17.341 -0.086 6.276 1.00 95.31 92 MET A C 1
ATOM 671 O O . MET A 1 92 ? -17.653 1.001 5.779 1.00 95.31 92 MET A O 1
ATOM 675 N N . PRO A 1 93 ? -17.993 -0.564 7.356 1.00 97.06 93 PRO A N 1
ATOM 676 C CA . PRO A 1 93 ? -18.984 0.232 8.073 1.00 97.06 93 PRO A CA 1
ATOM 677 C C . PRO A 1 93 ? -18.350 1.486 8.687 1.00 97.06 93 PRO A C 1
ATOM 679 O O . PRO A 1 93 ? -17.227 1.460 9.190 1.00 97.06 93 PRO A O 1
ATOM 682 N N . GLU A 1 94 ? -19.107 2.583 8.698 1.00 94.75 94 GLU A N 1
ATOM 683 C CA . GLU A 1 94 ? -18.619 3.910 9.098 1.00 94.75 94 GLU A CA 1
ATOM 684 C C . GLU A 1 94 ? -17.951 3.916 10.481 1.00 94.75 94 GLU A C 1
ATOM 686 O O . GLU A 1 94 ? -16.877 4.485 10.657 1.00 94.75 94 GLU A O 1
ATOM 691 N N . GLN A 1 95 ? -18.538 3.219 11.456 1.00 95.12 95 GLN A N 1
ATOM 692 C CA . GLN A 1 95 ? -17.999 3.153 12.816 1.00 95.12 95 GLN A CA 1
ATOM 693 C C . GLN A 1 95 ? -16.611 2.506 12.883 1.00 95.12 95 GLN A C 1
ATOM 695 O O . GLN A 1 95 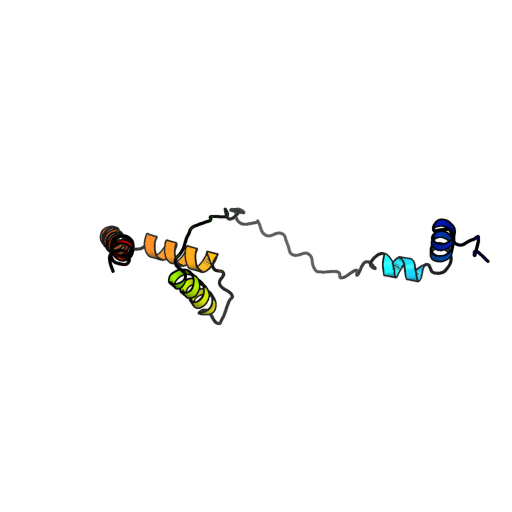? -15.789 2.889 13.713 1.00 95.12 95 GLN A O 1
ATOM 700 N N . GLU A 1 96 ? -16.352 1.509 12.042 1.00 95.31 96 GLU A N 1
ATOM 701 C CA . GLU A 1 96 ? -15.067 0.813 12.000 1.00 95.31 96 GLU A CA 1
ATOM 702 C C . GLU A 1 96 ? -14.024 1.649 11.257 1.00 95.31 96 GLU A C 1
ATOM 704 O O . GLU A 1 96 ? -12.904 1.798 11.745 1.00 95.31 96 GLU A O 1
ATOM 709 N N . LEU A 1 97 ? -14.425 2.303 10.161 1.00 96.38 97 LEU A N 1
ATOM 710 C CA . LEU A 1 97 ? -13.574 3.241 9.433 1.00 96.38 97 LEU A CA 1
ATOM 711 C C . LEU A 1 97 ? -13.091 4.379 10.341 1.00 96.38 97 LEU A C 1
ATOM 713 O O . LEU A 1 97 ? -11.900 4.681 10.374 1.00 96.38 97 LEU A O 1
ATOM 717 N N . VAL A 1 98 ? -13.998 4.983 11.114 1.00 95.75 98 VAL A N 1
ATOM 718 C CA . VAL A 1 98 ? -13.661 6.070 12.048 1.00 95.75 98 VAL A CA 1
ATOM 719 C C . VAL A 1 98 ? -12.681 5.595 13.121 1.00 95.75 98 VAL A C 1
ATOM 721 O O . VAL A 1 98 ? -11.705 6.288 13.405 1.00 95.75 98 VAL A O 1
ATOM 724 N N . LYS A 1 99 ? -12.891 4.401 13.692 1.00 95.31 99 LYS A N 1
ATOM 725 C CA . LYS A 1 99 ? -11.969 3.821 14.683 1.00 95.31 99 LYS A CA 1
ATOM 726 C C . LYS A 1 99 ? -10.577 3.580 14.101 1.00 95.31 99 LYS A C 1
ATOM 728 O O . LYS A 1 99 ? -9.590 3.907 14.752 1.00 95.31 99 LYS A O 1
ATOM 733 N N . LEU A 1 100 ? -10.501 3.038 12.887 1.00 94.62 100 LEU A N 1
ATOM 734 C CA . LEU A 1 100 ? -9.236 2.782 12.200 1.00 94.62 100 LEU A CA 1
ATOM 735 C C . LEU A 1 100 ? -8.487 4.091 11.926 1.00 94.62 100 LEU A C 1
ATOM 737 O O . LEU A 1 100 ? -7.298 4.196 12.217 1.00 94.62 100 LEU A O 1
ATOM 741 N N . LEU A 1 101 ? -9.182 5.115 11.425 1.00 94.38 101 LEU A N 1
ATOM 742 C CA . LEU A 1 101 ? -8.575 6.422 11.172 1.00 94.38 101 LEU A CA 1
ATOM 743 C C . LEU A 1 101 ? -8.085 7.091 12.461 1.00 94.38 101 LEU A C 1
ATOM 745 O O . LEU A 1 101 ? -6.997 7.662 12.465 1.00 94.38 101 LEU A O 1
ATOM 749 N N . ALA A 1 102 ? -8.836 6.977 13.560 1.00 93.50 102 ALA A N 1
ATOM 750 C CA . ALA A 1 102 ? -8.423 7.513 14.855 1.00 93.50 102 ALA A CA 1
ATOM 751 C C . ALA A 1 102 ? -7.115 6.883 15.365 1.00 93.50 102 ALA A C 1
ATOM 753 O O . ALA A 1 102 ? -6.292 7.588 15.942 1.00 93.50 102 ALA A O 1
ATOM 754 N N . GLN A 1 103 ? -6.888 5.587 15.120 1.00 92.31 103 GLN A N 1
ATOM 755 C CA . GLN A 1 103 ? -5.635 4.923 15.494 1.00 92.31 103 GLN A CA 1
ATOM 756 C C . GLN A 1 103 ? -4.439 5.462 14.713 1.00 92.31 103 GLN A C 1
ATOM 758 O O . GLN A 1 103 ? -3.381 5.647 15.296 1.00 92.31 103 GLN A O 1
ATOM 763 N N . ILE A 1 104 ? -4.601 5.731 13.417 1.00 89.00 104 ILE A N 1
ATOM 764 C CA . ILE A 1 104 ? -3.506 6.225 12.571 1.00 89.00 104 ILE A CA 1
ATOM 765 C C . ILE A 1 104 ? -3.184 7.679 12.917 1.00 89.00 104 ILE A C 1
ATOM 767 O O . ILE A 1 104 ? -2.035 8.003 13.187 1.00 89.00 104 ILE A O 1
ATOM 771 N N . VAL A 1 105 ? -4.208 8.537 12.989 1.00 86.75 105 VAL A N 1
ATOM 772 C CA . VAL A 1 105 ? -4.031 9.950 13.361 1.00 86.75 105 VAL A CA 1
ATOM 773 C C . VAL A 1 105 ? -3.459 10.077 14.777 1.00 86.75 105 VAL A C 1
ATOM 775 O O . VAL A 1 105 ? -2.637 10.951 15.030 1.00 86.75 105 VAL A O 1
ATOM 778 N N . GLY A 1 106 ? -3.870 9.208 15.704 1.00 74.50 106 GLY A N 1
ATOM 779 C CA . GLY A 1 106 ? -3.333 9.173 17.065 1.00 74.50 106 GLY A CA 1
ATOM 780 C C . GLY A 1 106 ? -1.917 8.596 17.164 1.00 74.50 106 GLY A C 1
ATOM 781 O O . GLY A 1 106 ? -1.125 9.101 17.950 1.00 74.50 106 GLY A O 1
ATOM 782 N N . ALA A 1 107 ? -1.571 7.583 16.362 1.00 58.19 107 ALA A N 1
ATOM 783 C CA . ALA A 1 107 ? -0.254 6.940 16.397 1.00 58.19 107 ALA A CA 1
ATOM 784 C C . ALA A 1 107 ? 0.887 7.888 15.999 1.00 58.19 107 ALA A C 1
ATOM 786 O O . ALA A 1 107 ? 1.972 7.791 16.566 1.00 58.19 107 ALA A O 1
ATOM 787 N N . ASP A 1 108 ? 0.630 8.833 15.090 1.00 53.81 108 ASP A N 1
ATOM 788 C CA . ASP A 1 108 ? 1.623 9.830 14.671 1.00 53.81 108 ASP A CA 1
ATOM 789 C C . ASP A 1 108 ? 1.883 10.915 15.742 1.00 53.81 108 ASP A C 1
ATOM 791 O O . ASP A 1 108 ? 2.868 11.639 15.644 1.00 53.81 108 ASP A O 1
ATOM 795 N N . ASN A 1 109 ? 1.040 11.036 16.780 1.00 53.47 109 ASN A N 1
ATOM 796 C CA . ASN A 1 109 ? 1.214 12.032 17.851 1.00 53.47 109 ASN A CA 1
ATOM 797 C C . ASN A 1 109 ? 2.054 11.527 19.042 1.00 53.47 109 ASN A C 1
ATOM 799 O O . ASN A 1 109 ? 2.544 12.335 19.826 1.00 53.47 109 ASN A O 1
ATOM 803 N N . GLU A 1 110 ? 2.234 10.213 19.197 1.00 51.66 110 GLU A N 1
ATOM 804 C CA . GLU A 1 110 ? 2.967 9.626 20.336 1.00 51.66 110 GLU A CA 1
ATOM 805 C C . GLU A 1 110 ? 4.469 9.444 20.049 1.00 51.66 110 GLU A C 1
ATOM 807 O O . GLU A 1 110 ? 5.271 9.353 20.976 1.00 51.66 110 GLU A O 1
ATOM 812 N N . SER A 1 111 ? 4.887 9.427 18.777 1.00 52.84 111 SER A N 1
ATOM 813 C CA . SER A 1 111 ? 6.305 9.312 18.394 1.00 52.84 111 SER A CA 1
ATOM 814 C C . SER A 1 111 ? 7.107 10.617 18.497 1.00 52.84 111 SER A C 1
ATOM 816 O O . SER A 1 111 ? 8.325 10.575 18.357 1.00 52.84 111 SER A O 1
ATOM 818 N N . ASP A 1 112 ? 6.449 11.752 18.760 1.00 51.50 112 ASP A N 1
ATOM 819 C CA . ASP A 1 112 ? 7.083 13.073 18.935 1.00 51.50 112 ASP A CA 1
ATOM 820 C C . ASP A 1 112 ? 7.318 13.445 20.419 1.00 51.50 112 ASP A C 1
ATOM 822 O O . ASP A 1 112 ? 7.748 14.557 20.727 1.00 51.50 112 ASP A O 1
ATOM 826 N N . LEU A 1 113 ? 7.049 12.525 21.358 1.00 48.66 113 LEU A N 1
ATOM 827 C CA . LEU A 1 113 ? 7.169 12.742 22.811 1.00 48.66 113 LEU A CA 1
ATOM 828 C C . LEU A 1 113 ? 8.317 11.964 23.485 1.00 48.66 113 LEU A C 1
ATOM 830 O O . LEU A 1 113 ? 8.387 11.937 24.717 1.00 48.66 113 LEU A O 1
ATOM 834 N N . SER A 1 114 ? 9.226 11.358 22.716 1.00 40.31 114 SER A N 1
ATOM 835 C CA . SER A 1 114 ? 10.385 10.609 23.239 1.00 40.31 114 SER A CA 1
ATOM 836 C C . SER A 1 114 ? 11.720 11.132 22.732 1.00 40.31 114 SER A C 1
ATOM 838 O O . SER A 1 114 ? 11.872 11.181 21.491 1.00 40.31 114 SER A O 1
#

pLDDT: mean 76.95, std 17.93, range [40.31, 97.06]

Radius of gyration: 30.23 Å; Cα contacts (8 Å, |Δi|>4): 20; chains: 1; bounding box: 69×38×78 Å

Solvent-accessible surface area (backbone atoms only — not comparable to full-atom values): 7582 Å² total; per-residue (Å²): 138,81,86,85,82,82,50,73,64,63,56,53,55,55,62,73,73,72,48,76,66,55,55,44,58,74,68,57,63,82,76,82,72,85,70,81,84,76,76,84,67,81,75,69,83,82,76,73,83,80,90,81,85,81,90,73,56,71,66,60,52,52,50,48,56,53,59,28,62,64,54,89,87,54,88,49,46,65,70,51,53,53,52,51,52,52,54,54,57,70,69,46,58,68,74,58,48,52,52,54,50,51,50,57,66,51,56,69,62,62,71,78,75,117

Organism: NCBI:txid78327

Foldseek 3Di:
DDPPDDDPVVVVVVVVPDDPVVVCVVVPPPPPPPDDDDPDDDDDPCPDDDDDDDDDDPVVVVVLVVVQPPDPPDGRDSVNSVVVVVVVLVVDDPVVSVVVVCCVVVVVVVVVPD

Mean predicted aligned error: 17.76 Å